Protein AF-A0A9X0FEB7-F1 (afdb_monomer_lite)

Structure (mmCIF, N/CA/C/O backbone):
data_AF-A0A9X0FEB7-F1
#
_entry.id   AF-A0A9X0FEB7-F1
#
loop_
_atom_site.group_PDB
_atom_site.id
_atom_site.type_symbol
_atom_site.label_atom_id
_atom_site.label_alt_id
_atom_site.label_comp_id
_atom_site.label_asym_id
_atom_site.label_entity_id
_atom_site.label_seq_id
_atom_site.pdbx_PDB_ins_code
_atom_site.Cartn_x
_atom_site.Cartn_y
_atom_site.Cartn_z
_atom_site.occupancy
_atom_site.B_iso_or_equiv
_atom_site.auth_seq_id
_atom_site.auth_comp_id
_atom_site.auth_asym_id
_atom_site.auth_atom_id
_atom_site.pdbx_PDB_model_num
ATOM 1 N N . MET A 1 1 ? -77.571 29.520 -31.317 1.00 37.31 1 MET A N 1
ATOM 2 C CA . MET A 1 1 ? -77.834 28.389 -30.417 1.00 37.31 1 MET A CA 1
ATOM 3 C C . MET A 1 1 ? -76.536 27.629 -30.243 1.00 37.31 1 MET A C 1
ATOM 5 O O . MET A 1 1 ? -76.092 26.974 -31.172 1.00 37.31 1 MET A O 1
ATOM 9 N N . ASP A 1 2 ? -75.896 27.933 -29.116 1.00 37.59 2 ASP A N 1
ATOM 10 C CA . ASP A 1 2 ? -75.291 27.010 -28.148 1.00 37.59 2 ASP A CA 1
ATOM 11 C C . ASP A 1 2 ? -74.172 26.025 -28.534 1.00 37.59 2 ASP A C 1
ATOM 13 O O . ASP A 1 2 ? -74.262 25.254 -29.482 1.00 37.59 2 ASP A O 1
ATOM 17 N N . SER A 1 3 ? -73.191 26.011 -27.616 1.00 40.28 3 SER A N 1
ATOM 18 C CA . SER A 1 3 ? -72.152 25.010 -27.316 1.00 40.28 3 SER A CA 1
ATOM 19 C C . SER A 1 3 ? -70.919 24.967 -28.227 1.00 40.28 3 SER A C 1
ATOM 21 O O . SER A 1 3 ? -70.995 24.578 -29.383 1.00 40.28 3 SER A O 1
ATOM 23 N N . VAL A 1 4 ? -69.733 25.442 -27.800 1.00 46.75 4 VAL A N 1
ATOM 24 C CA . VAL A 1 4 ? -68.895 25.007 -26.643 1.00 46.75 4 VAL A CA 1
ATOM 25 C C . VAL A 1 4 ? -68.611 23.497 -26.721 1.00 46.75 4 VAL A C 1
ATOM 27 O O . VAL A 1 4 ? -69.537 22.706 -26.728 1.00 46.75 4 VAL A O 1
ATOM 30 N N . GLY A 1 5 ? -67.375 23.007 -26.756 1.00 43.38 5 GLY A N 1
ATOM 31 C CA . GL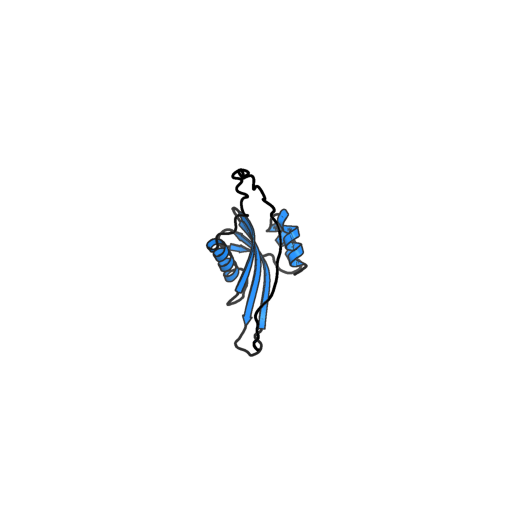Y A 1 5 ? -66.092 23.675 -26.633 1.00 43.38 5 GLY A CA 1
ATOM 32 C C . GLY A 1 5 ? -64.934 22.674 -26.612 1.00 43.38 5 GLY A C 1
ATOM 33 O O . GLY A 1 5 ? -65.148 21.473 -26.700 1.00 43.38 5 GLY A O 1
ATOM 34 N N . GLN A 1 6 ? -63.734 23.249 -26.458 1.00 43.38 6 GLN A N 1
ATOM 35 C CA . GLN A 1 6 ? -62.494 22.667 -25.920 1.00 43.38 6 GLN A CA 1
ATOM 36 C C . GLN A 1 6 ? -61.971 21.400 -26.635 1.00 43.38 6 GLN A C 1
ATOM 38 O O . GLN A 1 6 ? -62.608 20.358 -26.653 1.00 43.38 6 GLN A O 1
ATOM 43 N N . THR A 1 7 ? -60.735 21.375 -27.146 1.00 42.25 7 THR A N 1
ATOM 44 C CA . THR A 1 7 ? -59.586 20.988 -26.303 1.00 42.25 7 THR A CA 1
ATOM 45 C C . THR A 1 7 ? -58.289 20.952 -27.141 1.00 42.25 7 THR A C 1
ATOM 47 O O . THR A 1 7 ? -58.220 20.263 -28.147 1.00 42.25 7 THR A O 1
ATOM 50 N N . ILE A 1 8 ? -57.276 21.690 -26.653 1.00 59.81 8 ILE A N 1
ATOM 51 C CA . ILE A 1 8 ? -55.814 21.415 -26.675 1.00 59.81 8 ILE A CA 1
ATOM 52 C C . ILE A 1 8 ? -55.070 21.586 -28.022 1.00 59.81 8 ILE A C 1
ATOM 54 O O . ILE A 1 8 ? -55.244 20.833 -28.967 1.00 59.81 8 ILE A O 1
ATOM 58 N N . LYS A 1 9 ? -54.321 22.696 -28.189 1.00 39.25 9 LYS A N 1
ATOM 59 C CA . LYS A 1 9 ? -52.877 22.898 -27.860 1.00 39.25 9 LYS A CA 1
ATOM 60 C C . LYS A 1 9 ? -51.973 21.971 -28.701 1.00 39.25 9 LYS A C 1
ATOM 62 O O . LYS A 1 9 ? -51.913 20.786 -28.441 1.00 39.25 9 LYS A O 1
ATOM 67 N N . ARG A 1 10 ? -51.348 22.454 -29.780 1.00 47.75 10 ARG A N 1
ATOM 68 C CA . ARG A 1 10 ? -50.180 23.367 -29.876 1.00 47.75 10 ARG A CA 1
ATOM 69 C C . ARG A 1 10 ? -48.891 22.573 -30.140 1.00 47.75 10 ARG A C 1
ATOM 71 O O . ARG A 1 10 ? -48.553 21.712 -29.344 1.00 47.75 10 ARG A O 1
ATOM 78 N N . ILE A 1 11 ? -48.140 23.077 -31.129 1.00 50.25 11 ILE A N 1
ATOM 79 C CA . ILE A 1 11 ? -46.684 22.940 -31.338 1.00 50.25 11 ILE A CA 1
ATOM 80 C C . ILE A 1 11 ? -46.288 21.581 -31.942 1.00 50.25 11 ILE A C 1
ATOM 82 O O . ILE A 1 11 ? -46.639 20.544 -31.413 1.00 50.25 11 ILE A O 1
ATOM 86 N N . GLY A 1 12 ? -45.556 21.491 -33.048 1.00 38.25 12 GLY A N 1
ATOM 87 C CA . GLY A 1 12 ? -44.793 22.483 -33.798 1.00 38.25 12 GLY A CA 1
ATOM 88 C C . GLY A 1 12 ? -43.525 21.818 -34.345 1.00 38.25 12 GLY A C 1
ATOM 89 O O . GLY A 1 12 ? -43.144 20.753 -33.874 1.00 38.25 12 GLY A O 1
ATOM 90 N N . PHE A 1 13 ? -42.876 22.517 -35.275 1.00 45.44 13 PHE A N 1
ATOM 91 C CA . PHE A 1 13 ? -41.507 22.307 -35.766 1.00 45.44 13 PHE A CA 1
ATOM 92 C C . PHE A 1 13 ? -41.299 21.114 -36.711 1.00 45.44 13 PHE A C 1
ATOM 94 O O . PHE A 1 13 ? -41.288 19.960 -36.314 1.00 45.44 13 PHE A O 1
ATOM 101 N N . SER A 1 14 ? -41.309 21.343 -38.025 1.00 41.03 14 SER A N 1
ATOM 102 C CA . SER A 1 14 ? -40.261 21.986 -38.850 1.00 41.03 14 SER A CA 1
ATOM 103 C C . SER A 1 14 ? -39.199 20.995 -39.323 1.00 41.03 14 SER A C 1
ATOM 105 O O . SER A 1 14 ? -38.302 20.619 -38.586 1.00 41.03 14 SER A O 1
ATOM 107 N N . ALA A 1 15 ? -39.340 20.665 -40.608 1.00 50.31 15 ALA A N 1
ATOM 108 C CA . ALA A 1 15 ? -38.299 20.601 -41.629 1.00 50.31 15 ALA A CA 1
ATOM 109 C C . ALA A 1 15 ? -37.027 19.777 -41.350 1.00 50.31 15 ALA A C 1
ATOM 111 O O . ALA A 1 15 ? -36.092 20.213 -40.689 1.00 50.31 15 ALA A O 1
ATOM 112 N N . LEU A 1 16 ? -37.004 18.621 -42.023 1.00 51.12 16 LEU A N 1
ATOM 113 C C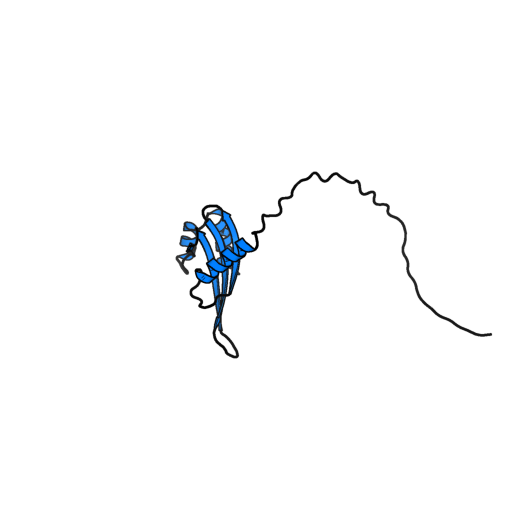A . LEU A 1 16 ? -35.902 18.047 -42.801 1.00 51.12 16 LEU A CA 1
ATOM 114 C C . LEU A 1 16 ? -34.480 18.567 -42.520 1.00 51.12 16 LEU A C 1
ATOM 116 O O . LEU A 1 16 ? -34.097 19.664 -42.921 1.00 51.12 16 LEU A O 1
ATOM 120 N N . SER A 1 17 ? -33.633 17.657 -42.053 1.00 52.56 17 SER A N 1
ATOM 121 C CA . SER A 1 17 ? -32.233 17.581 -42.469 1.00 52.56 17 SER A CA 1
ATOM 122 C C . SER A 1 17 ? -31.882 16.104 -42.630 1.00 52.56 17 SER A C 1
ATOM 124 O O . SER A 1 17 ? -31.813 15.356 -41.660 1.00 52.56 17 SER A O 1
ATOM 126 N N . VAL A 1 18 ? -31.754 15.663 -43.883 1.00 53.47 18 VAL A N 1
ATOM 127 C CA . VAL A 1 18 ? -31.308 14.313 -44.244 1.00 53.47 18 VAL A CA 1
ATOM 128 C C . VAL A 1 18 ? -29.798 14.268 -44.021 1.00 53.47 18 VAL A C 1
ATOM 130 O O . VAL A 1 18 ? -29.035 14.777 -44.839 1.00 53.47 18 VAL A O 1
ATOM 133 N N . LEU A 1 19 ? -29.370 13.703 -42.892 1.00 47.00 19 LEU A N 1
ATOM 134 C CA . LEU A 1 19 ? -27.964 13.417 -42.627 1.00 47.00 19 LEU A CA 1
ATOM 135 C C . LEU A 1 19 ? -27.625 12.066 -43.267 1.00 47.00 19 LEU A C 1
ATOM 137 O O . LEU A 1 19 ? -28.005 11.008 -42.767 1.00 47.00 19 LEU A O 1
ATOM 141 N N . VAL A 1 20 ? -26.936 12.106 -44.404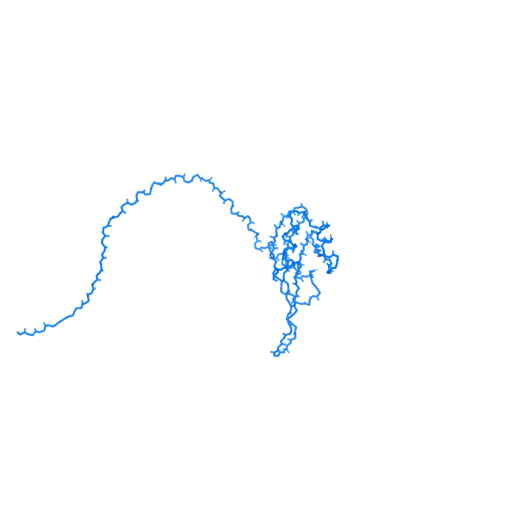 1.00 52.53 20 VAL A N 1
ATOM 142 C CA . VAL A 1 20 ? -26.356 10.921 -45.039 1.00 52.53 20 VAL A CA 1
ATOM 143 C C . VAL A 1 20 ? -25.182 10.469 -44.168 1.00 52.53 20 VAL A C 1
ATOM 145 O O . VAL A 1 20 ? -24.086 11.016 -44.267 1.00 52.53 20 VAL A O 1
ATOM 148 N N . LEU A 1 21 ? -25.415 9.497 -43.280 1.00 53.78 21 LEU A N 1
ATOM 149 C CA . LEU A 1 21 ? -24.335 8.769 -42.616 1.00 53.78 21 LEU A CA 1
ATOM 150 C C . LEU A 1 21 ? -23.620 7.935 -43.680 1.00 53.78 21 LEU A C 1
ATOM 152 O O . LEU A 1 21 ? -24.054 6.841 -44.040 1.00 53.78 21 LEU A O 1
ATOM 156 N N . ALA A 1 22 ? -22.516 8.470 -44.199 1.00 48.03 22 ALA A N 1
ATOM 157 C CA . ALA A 1 22 ? -21.510 7.651 -44.842 1.00 48.03 22 ALA A CA 1
ATOM 158 C C . ALA A 1 22 ? -21.056 6.622 -43.803 1.00 48.03 22 ALA A C 1
ATOM 160 O O . ALA A 1 22 ? -20.456 6.970 -42.786 1.00 48.03 22 ALA A O 1
ATOM 161 N N . CYS A 1 23 ? -21.406 5.361 -44.047 1.00 46.06 23 CYS A N 1
ATOM 162 C CA . CYS A 1 23 ? -20.878 4.207 -43.344 1.00 46.06 23 CYS A CA 1
ATOM 163 C C . CYS A 1 23 ? -19.389 4.126 -43.702 1.00 46.06 23 CYS A C 1
ATOM 165 O O . CYS A 1 23 ? -18.978 3.405 -44.609 1.00 46.06 23 CYS A O 1
ATOM 167 N N . GLY A 1 24 ? -18.585 4.970 -43.055 1.00 45.78 24 GLY A N 1
ATOM 168 C CA . GLY A 1 24 ? -17.159 4.758 -42.976 1.00 45.78 24 GLY A CA 1
ATOM 169 C C . GLY A 1 24 ? -17.006 3.413 -42.304 1.00 45.78 24 GLY A C 1
ATOM 170 O O . GLY A 1 24 ? -17.436 3.241 -41.167 1.00 45.78 24 GLY A O 1
ATOM 171 N N . THR A 1 25 ? -16.462 2.449 -43.036 1.00 51.94 25 THR A N 1
ATOM 172 C CA . THR A 1 25 ? -15.852 1.264 -42.458 1.00 51.94 25 THR A CA 1
ATOM 173 C C . THR A 1 25 ? -14.873 1.774 -41.411 1.00 51.94 25 THR A C 1
ATOM 175 O O . THR A 1 25 ? -13.751 2.157 -41.746 1.00 51.94 25 THR A O 1
ATOM 178 N N . THR A 1 26 ? -15.320 1.886 -40.160 1.00 48.03 26 THR A N 1
ATOM 179 C CA . THR A 1 26 ? -14.429 2.025 -39.024 1.00 48.03 26 THR A CA 1
ATOM 180 C C . THR A 1 26 ? -13.579 0.785 -39.108 1.00 48.03 26 THR A C 1
ATOM 182 O O . THR A 1 26 ? -14.043 -0.326 -38.839 1.00 48.03 26 THR A O 1
ATOM 185 N N . ALA A 1 27 ? -12.370 0.982 -39.630 1.00 42.16 27 ALA A N 1
ATOM 186 C CA . ALA A 1 27 ? -11.303 0.031 -39.501 1.00 42.16 27 ALA A CA 1
ATOM 187 C C . ALA A 1 27 ? -11.382 -0.494 -38.073 1.00 42.16 27 ALA A C 1
ATOM 189 O O . ALA A 1 27 ? -11.505 0.283 -37.123 1.00 42.16 27 ALA A O 1
ATOM 190 N N . CYS A 1 28 ? -11.415 -1.816 -37.993 1.00 53.06 28 CYS A N 1
ATOM 191 C CA . CYS A 1 28 ? -11.220 -2.613 -36.806 1.00 53.06 28 CYS A CA 1
ATOM 192 C C . CYS A 1 28 ? -9.901 -2.170 -36.156 1.00 53.06 28 CYS A C 1
ATOM 194 O O . CYS A 1 28 ? -8.840 -2.732 -36.395 1.00 53.06 28 CYS A O 1
ATOM 196 N N . GLY A 1 29 ? -9.948 -1.058 -35.439 1.00 38.06 29 GLY A N 1
ATOM 197 C CA . GLY A 1 29 ? -8.977 -0.674 -34.452 1.00 38.06 29 GLY A CA 1
ATOM 198 C C . GLY A 1 29 ? -9.656 -1.040 -33.161 1.00 38.06 29 GLY A C 1
ATOM 199 O O . GLY A 1 29 ? -10.531 -0.306 -32.706 1.00 38.06 29 GLY A O 1
ATOM 200 N N . ALA A 1 30 ? -9.295 -2.197 -32.615 1.00 45.66 30 ALA A N 1
ATOM 201 C CA . ALA A 1 30 ? -9.354 -2.383 -31.184 1.00 45.66 30 ALA A CA 1
ATOM 202 C C . ALA A 1 30 ? -8.586 -1.196 -30.592 1.00 45.66 30 ALA A C 1
ATOM 204 O O . ALA A 1 30 ? -7.358 -1.192 -30.536 1.00 45.66 30 ALA A O 1
ATOM 205 N N . ALA A 1 31 ? -9.307 -0.124 -30.267 1.00 43.44 31 ALA A N 1
ATOM 206 C CA . ALA A 1 31 ? -8.883 0.752 -29.207 1.00 43.44 31 ALA A CA 1
ATOM 207 C C . ALA A 1 31 ? -8.906 -0.179 -28.008 1.00 43.44 31 ALA A C 1
ATOM 209 O O . ALA A 1 31 ? -9.982 -0.480 -27.501 1.00 43.44 31 ALA A O 1
ATOM 210 N N . SER A 1 32 ? -7.750 -0.777 -27.714 1.00 46.97 32 SER A N 1
ATOM 211 C CA . SER A 1 32 ? -7.550 -1.593 -26.536 1.00 46.97 32 SER A CA 1
ATOM 212 C C . SER A 1 32 ? -8.057 -0.750 -25.382 1.00 46.97 32 SER A C 1
ATOM 214 O O . SER A 1 32 ? -7.444 0.261 -25.028 1.00 46.97 32 SER A O 1
ATOM 216 N N . GLU A 1 33 ? -9.239 -1.099 -24.883 1.00 49.22 33 GLU A N 1
ATOM 217 C CA . GLU A 1 33 ? -9.686 -0.635 -23.585 1.00 49.22 33 GLU A CA 1
ATOM 218 C C . GLU A 1 33 ? -8.514 -0.931 -22.639 1.00 49.22 33 GLU A C 1
ATOM 220 O O . GLU A 1 33 ? -7.866 -1.972 -22.812 1.00 49.22 33 GLU A O 1
ATOM 225 N N . PRO A 1 34 ? -8.130 -0.003 -21.742 1.00 46.19 34 PRO A N 1
ATOM 226 C CA . PRO A 1 34 ? -7.112 -0.331 -20.755 1.00 46.19 34 PRO A CA 1
ATOM 227 C C . PRO A 1 34 ? -7.540 -1.655 -20.133 1.00 46.19 34 PRO A C 1
ATOM 229 O O . PRO A 1 34 ? -8.701 -1.743 -19.739 1.00 46.19 34 PRO A O 1
ATOM 232 N N . ASP A 1 35 ? -6.663 -2.669 -20.170 1.00 55.62 35 ASP A N 1
ATOM 233 C CA . ASP A 1 35 ? -6.898 -4.000 -19.603 1.00 55.62 35 ASP A CA 1
ATOM 234 C C . ASP A 1 35 ? -7.347 -3.789 -18.157 1.00 55.62 35 ASP A C 1
ATOM 236 O O . ASP A 1 35 ? -6.540 -3.593 -17.243 1.00 55.62 35 ASP A O 1
ATOM 240 N N . ALA A 1 36 ? -8.660 -3.678 -17.977 1.00 63.78 36 ALA A N 1
ATOM 241 C CA . ALA A 1 36 ? -9.263 -3.549 -16.682 1.00 63.78 36 ALA A CA 1
ATOM 242 C C . ALA A 1 36 ? -8.983 -4.885 -16.022 1.00 63.78 36 ALA A C 1
ATOM 244 O O . ALA A 1 36 ? -9.192 -5.944 -16.619 1.00 63.78 36 ALA A O 1
ATOM 245 N N . LEU A 1 37 ? -8.435 -4.815 -14.818 1.00 76.00 37 LEU A N 1
ATOM 246 C CA . LEU A 1 37 ? -8.216 -5.995 -14.011 1.00 76.00 37 LEU A CA 1
ATOM 247 C C . LEU A 1 37 ? -9.464 -6.864 -14.020 1.00 76.00 37 LEU A C 1
ATOM 249 O O . LEU A 1 37 ? -10.564 -6.358 -13.809 1.00 76.00 37 LEU A O 1
ATOM 253 N N . ALA A 1 38 ? -9.286 -8.163 -14.257 1.00 83.50 38 ALA A N 1
ATOM 254 C CA . ALA A 1 38 ? -10.379 -9.094 -14.048 1.00 83.50 38 ALA A CA 1
ATOM 255 C C . ALA A 1 38 ? -10.837 -8.968 -12.588 1.00 83.50 38 ALA A C 1
ATOM 257 O O . ALA A 1 38 ? -9.989 -8.920 -11.691 1.00 83.50 38 ALA A O 1
ATOM 258 N N . ASP A 1 39 ? -12.149 -8.931 -12.357 1.00 85.88 39 ASP A N 1
ATOM 259 C CA . ASP A 1 39 ? -12.726 -8.724 -11.022 1.00 85.88 39 ASP A CA 1
ATOM 260 C C . ASP A 1 39 ? -12.122 -9.688 -9.983 1.00 85.88 39 ASP A C 1
ATOM 262 O O . ASP A 1 39 ? -11.756 -9.271 -8.886 1.00 85.88 39 ASP A O 1
ATOM 266 N N . ASP A 1 40 ? -11.905 -10.952 -10.364 1.00 87.19 40 ASP A N 1
ATOM 267 C CA . ASP A 1 40 ? -11.281 -11.976 -9.515 1.00 87.19 40 ASP A CA 1
ATOM 268 C C . ASP A 1 40 ? -9.836 -11.624 -9.119 1.00 87.19 40 ASP A C 1
ATOM 270 O O . ASP A 1 40 ? -9.413 -11.849 -7.985 1.00 87.19 40 ASP A O 1
ATOM 274 N N . GLN A 1 41 ? -9.061 -11.052 -10.044 1.00 89.50 41 GLN A N 1
ATOM 275 C CA . GLN A 1 41 ? -7.684 -10.638 -9.778 1.00 89.50 41 GLN A CA 1
ATOM 276 C C . GLN A 1 41 ? -7.644 -9.394 -8.890 1.00 89.50 41 GLN A C 1
ATOM 278 O O . GLN A 1 41 ? -6.803 -9.303 -7.994 1.00 89.50 41 GLN A O 1
ATOM 283 N N . GLN A 1 42 ? -8.548 -8.440 -9.119 1.00 91.19 42 GLN A N 1
ATOM 284 C CA . GLN A 1 42 ? -8.670 -7.274 -8.252 1.00 91.19 42 GLN A CA 1
ATOM 285 C C . GLN A 1 42 ? -9.070 -7.691 -6.836 1.00 91.19 42 GLN A C 1
ATOM 287 O O . GLN A 1 42 ? -8.469 -7.210 -5.876 1.00 91.19 42 GLN A O 1
ATOM 292 N N . GLN A 1 43 ? -10.013 -8.625 -6.705 1.00 92.00 43 GLN A N 1
ATOM 293 C CA . GLN A 1 43 ? -10.433 -9.149 -5.412 1.00 92.00 43 GLN A CA 1
ATOM 294 C C . GLN A 1 43 ? -9.291 -9.873 -4.695 1.00 92.00 43 GLN A C 1
ATOM 296 O O . GLN A 1 43 ? -9.058 -9.606 -3.523 1.00 92.00 43 GLN A O 1
ATOM 301 N N . ALA A 1 44 ? -8.501 -10.689 -5.399 1.00 92.56 44 ALA A N 1
ATOM 302 C CA . ALA A 1 44 ? -7.333 -11.343 -4.806 1.00 92.56 44 ALA A CA 1
ATOM 303 C C . ALA A 1 44 ? -6.302 -10.338 -4.250 1.00 92.56 44 ALA A C 1
ATOM 305 O O . ALA A 1 44 ? -5.703 -10.569 -3.202 1.00 92.56 44 ALA A O 1
ATOM 306 N N . ILE A 1 45 ? -6.104 -9.202 -4.929 1.00 93.81 45 ILE A N 1
ATOM 307 C CA . ILE A 1 45 ? -5.233 -8.120 -4.442 1.00 93.81 45 ILE A CA 1
ATOM 308 C C . ILE A 1 45 ? -5.835 -7.459 -3.196 1.00 93.81 45 ILE A C 1
ATOM 310 O O . ILE A 1 45 ? -5.101 -7.186 -2.246 1.00 93.81 45 ILE A O 1
ATOM 314 N N . VAL A 1 46 ? -7.146 -7.194 -3.194 1.00 94.81 46 VAL A N 1
ATOM 315 C CA . VAL A 1 46 ? -7.855 -6.638 -2.030 1.00 94.81 46 VAL A CA 1
ATOM 316 C C . VAL A 1 46 ? -7.705 -7.562 -0.826 1.00 94.81 46 VAL A C 1
ATOM 318 O O . VAL A 1 46 ? -7.277 -7.089 0.225 1.00 94.81 46 VAL A O 1
ATOM 321 N N . ASP A 1 47 ? -7.978 -8.854 -0.999 1.00 94.50 47 ASP A N 1
ATOM 322 C CA . ASP A 1 47 ? -7.917 -9.858 0.064 1.00 94.50 47 ASP A CA 1
ATOM 323 C C . ASP A 1 47 ? -6.494 -9.944 0.651 1.00 94.50 47 ASP A C 1
ATOM 325 O O . ASP A 1 47 ? -6.313 -9.817 1.860 1.00 94.50 47 ASP A O 1
ATOM 329 N N . LEU A 1 48 ? -5.456 -10.022 -0.195 1.00 95.25 48 LEU A N 1
ATOM 330 C CA . LEU A 1 48 ? -4.056 -10.021 0.260 1.00 95.25 48 LEU A CA 1
ATOM 331 C C . LEU A 1 48 ? -3.700 -8.764 1.066 1.00 95.25 48 LEU A C 1
ATOM 333 O O . LEU A 1 48 ? -3.038 -8.843 2.102 1.00 95.25 48 LEU A O 1
ATOM 337 N N . VAL A 1 49 ? -4.115 -7.586 0.594 1.00 94.94 49 VAL A N 1
ATOM 338 C CA . VAL A 1 49 ? -3.847 -6.315 1.283 1.00 94.94 49 VAL A CA 1
ATOM 339 C C . VAL A 1 49 ? -4.627 -6.213 2.595 1.00 94.94 49 VAL A C 1
ATOM 341 O O . VAL A 1 49 ? -4.099 -5.660 3.558 1.00 94.94 49 VAL A O 1
ATOM 344 N N . GLN A 1 50 ? -5.850 -6.738 2.661 1.00 93.94 50 GLN A N 1
ATOM 345 C CA . GLN A 1 50 ? -6.626 -6.802 3.901 1.00 93.94 50 GLN A CA 1
ATOM 346 C C . GLN A 1 50 ? -5.967 -7.721 4.927 1.00 93.94 50 GLN A C 1
ATOM 348 O O . GLN A 1 50 ? -5.821 -7.323 6.080 1.00 93.94 50 GLN A O 1
ATOM 353 N N . ASP A 1 51 ? -5.521 -8.900 4.502 1.00 92.75 51 ASP A N 1
ATOM 354 C CA . ASP A 1 51 ? -4.970 -9.918 5.398 1.00 92.75 51 ASP A CA 1
ATOM 355 C C . ASP A 1 51 ? -3.549 -9.590 5.885 1.00 92.75 51 ASP A C 1
ATOM 357 O O . ASP A 1 51 ? -3.139 -10.026 6.965 1.00 92.75 51 ASP A O 1
ATOM 361 N N . HIS A 1 52 ? -2.770 -8.842 5.094 1.00 93.25 52 HIS A N 1
ATOM 362 C CA . HIS A 1 52 ? -1.336 -8.644 5.347 1.00 93.25 52 HIS A CA 1
ATOM 363 C C . HIS A 1 52 ? -0.858 -7.184 5.308 1.00 93.25 52 HIS A C 1
ATOM 365 O O . HIS A 1 52 ? 0.300 -6.912 5.627 1.00 93.25 52 HIS A O 1
ATOM 371 N N . GLY A 1 53 ? -1.699 -6.226 4.913 1.00 88.00 53 GLY A N 1
ATOM 372 C CA . GLY A 1 53 ? -1.303 -4.819 4.770 1.00 88.00 53 GLY A CA 1
ATOM 373 C C . GLY A 1 53 ? -1.383 -3.998 6.062 1.00 88.00 53 GLY A C 1
ATOM 374 O O . GLY A 1 53 ? -0.657 -3.004 6.218 1.00 88.00 53 GLY A O 1
ATOM 375 N N . THR A 1 54 ? -2.240 -4.390 7.009 1.00 89.56 54 THR A N 1
ATOM 376 C CA . THR A 1 54 ? -2.452 -3.673 8.276 1.00 89.56 54 THR A CA 1
ATOM 377 C C . THR A 1 54 ? -2.582 -4.624 9.460 1.00 89.56 54 THR A C 1
ATOM 379 O O . THR A 1 54 ? -2.884 -5.799 9.299 1.00 89.56 54 THR A O 1
ATOM 382 N N . ASP A 1 55 ? -2.401 -4.087 10.668 1.00 88.88 55 ASP A N 1
ATOM 383 C CA . ASP A 1 55 ? -2.638 -4.808 11.926 1.00 88.88 55 ASP A CA 1
ATOM 384 C C . ASP A 1 55 ? -4.102 -4.690 12.400 1.00 88.88 55 ASP A C 1
ATOM 386 O O . ASP A 1 55 ? -4.413 -4.897 13.576 1.00 88.88 55 ASP A O 1
ATOM 390 N N . PHE A 1 56 ? -5.014 -4.284 11.510 1.00 88.62 56 PHE A N 1
ATOM 391 C CA . PHE A 1 56 ? -6.438 -4.210 11.827 1.00 88.62 56 PHE A CA 1
ATOM 392 C C . PHE A 1 56 ? -7.001 -5.633 11.933 1.00 88.62 56 PHE A C 1
ATOM 394 O O . PHE A 1 56 ? -6.621 -6.526 11.185 1.00 88.62 56 PHE A O 1
ATOM 401 N N . THR A 1 57 ? -7.921 -5.856 12.866 1.00 85.00 57 THR A N 1
ATOM 402 C CA . THR A 1 57 ? -8.556 -7.165 13.087 1.00 85.00 57 THR A CA 1
ATOM 403 C C . THR A 1 57 ? -9.568 -7.501 11.990 1.00 85.00 57 THR A C 1
ATOM 405 O O . THR A 1 57 ? -9.712 -8.665 11.628 1.00 85.00 57 THR A O 1
ATOM 408 N N . ALA A 1 58 ? -10.291 -6.502 11.478 1.00 85.38 58 ALA A N 1
ATOM 409 C CA . ALA A 1 58 ? -11.254 -6.671 10.388 1.00 85.38 58 ALA A CA 1
ATOM 410 C C . ALA A 1 58 ? -11.2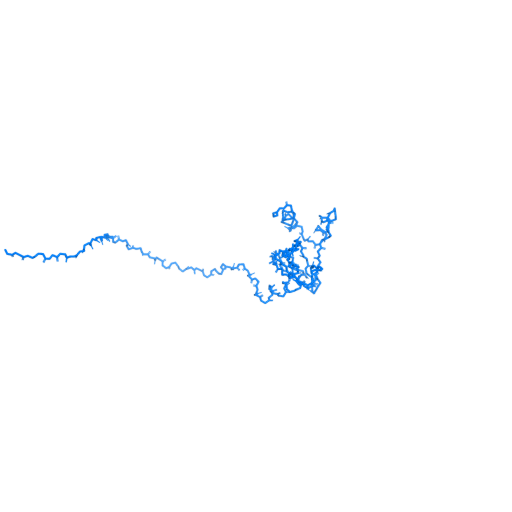47 -5.453 9.440 1.00 85.38 58 ALA A C 1
ATOM 412 O O . ALA A 1 58 ? -12.195 -4.658 9.444 1.00 85.38 58 ALA A O 1
ATOM 413 N N . PRO A 1 59 ? -10.170 -5.260 8.653 1.00 90.38 59 PRO A N 1
ATOM 414 C CA . PRO A 1 59 ? -10.059 -4.131 7.742 1.00 90.38 59 PRO A CA 1
ATOM 415 C C . PRO A 1 59 ? -11.004 -4.253 6.544 1.00 90.38 59 PRO A C 1
ATOM 417 O O . PRO A 1 59 ? -11.120 -5.301 5.916 1.00 90.38 59 PRO A O 1
ATOM 420 N N . SER A 1 60 ? -11.591 -3.131 6.138 1.00 92.56 60 SER A N 1
ATOM 421 C CA . SER A 1 60 ? -12.142 -2.933 4.798 1.00 92.56 60 SER A CA 1
ATOM 422 C C . SER A 1 60 ? -11.145 -2.115 3.984 1.00 92.56 60 SER A C 1
ATOM 424 O O . SER A 1 60 ? -10.941 -0.941 4.295 1.00 92.56 60 SER A O 1
ATOM 426 N N . CYS A 1 61 ? -10.535 -2.696 2.950 1.00 93.88 61 CYS A N 1
ATOM 427 C CA . CYS A 1 61 ? -9.568 -1.988 2.107 1.00 93.88 61 CYS A CA 1
ATOM 428 C C . CYS A 1 61 ? -10.126 -1.679 0.717 1.00 93.88 61 CYS A C 1
ATOM 430 O O . CYS A 1 61 ? -10.789 -2.501 0.093 1.00 93.88 61 CYS A O 1
ATOM 432 N N . GLN A 1 62 ? -9.811 -0.487 0.220 1.00 93.75 62 GLN A N 1
ATOM 433 C CA . GLN A 1 62 ? -9.906 -0.128 -1.191 1.00 93.75 62 GLN A CA 1
ATOM 434 C C . GLN A 1 62 ? -8.497 -0.075 -1.765 1.00 93.75 62 GLN A C 1
ATOM 436 O O . GLN A 1 62 ? -7.614 0.550 -1.174 1.00 93.75 62 GLN A O 1
ATOM 441 N N . VAL A 1 63 ? -8.295 -0.725 -2.908 1.00 93.75 63 VAL A N 1
ATOM 442 C CA . VAL A 1 63 ? -6.997 -0.779 -3.583 1.00 93.75 63 VAL A CA 1
ATOM 443 C C . VAL A 1 63 ? -7.085 -0.124 -4.952 1.00 93.75 63 VAL A C 1
ATOM 445 O O . VAL A 1 63 ? -8.025 -0.349 -5.715 1.00 93.75 63 VAL A O 1
ATOM 448 N N . GLU A 1 64 ? -6.078 0.676 -5.264 1.00 92.62 64 GLU A N 1
ATOM 449 C CA . GLU A 1 64 ? -5.844 1.249 -6.581 1.00 92.62 64 GLU A CA 1
ATOM 450 C C . GLU A 1 64 ? -4.545 0.657 -7.117 1.00 92.62 64 GLU A C 1
ATOM 452 O O . GLU A 1 64 ? -3.485 0.800 -6.508 1.00 92.62 64 GLU A O 1
ATOM 457 N N . VAL A 1 65 ? -4.624 -0.053 -8.236 1.00 92.12 65 VAL A N 1
ATOM 458 C CA . VAL A 1 65 ? -3.465 -0.728 -8.816 1.00 92.12 65 VAL A CA 1
ATOM 459 C C . VAL A 1 65 ? -2.856 0.160 -9.891 1.00 92.12 65 VAL A C 1
ATOM 461 O O . VAL A 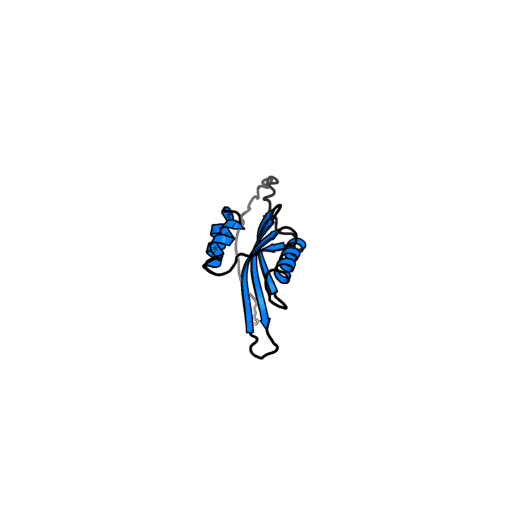1 65 ? -3.523 0.521 -10.856 1.00 92.12 65 VAL A O 1
ATOM 464 N N . PHE A 1 66 ? -1.576 0.497 -9.738 1.00 90.56 66 PHE A N 1
ATOM 465 C CA . PHE A 1 66 ? -0.849 1.333 -10.698 1.00 90.56 66 PHE A CA 1
ATOM 466 C C . PHE A 1 66 ? -0.183 0.507 -11.791 1.00 90.56 66 PHE A C 1
ATOM 468 O O . PHE A 1 66 ? -0.078 0.939 -12.937 1.00 90.56 66 PHE A O 1
ATOM 475 N N . ARG A 1 67 ? 0.309 -0.679 -11.428 1.00 89.75 67 ARG A N 1
ATOM 476 C CA . ARG A 1 67 ? 0.988 -1.587 -12.349 1.00 89.75 67 ARG A CA 1
ATOM 477 C C . ARG A 1 67 ? 0.841 -3.020 -11.877 1.00 89.75 67 ARG A C 1
ATOM 479 O O . ARG A 1 67 ? 1.071 -3.317 -10.707 1.00 89.75 67 ARG A O 1
ATOM 486 N N . ILE A 1 68 ? 0.586 -3.903 -12.833 1.00 88.06 68 ILE A N 1
ATOM 487 C CA . ILE A 1 68 ? 0.727 -5.347 -12.678 1.00 88.06 68 ILE A CA 1
ATOM 488 C C . ILE A 1 68 ? 1.780 -5.823 -13.660 1.00 88.06 68 ILE A C 1
ATOM 490 O O . ILE A 1 68 ? 1.767 -5.449 -14.831 1.00 88.06 68 ILE A O 1
ATOM 494 N N . GLY A 1 69 ? 2.703 -6.636 -13.170 1.00 78.12 69 GLY A N 1
ATOM 495 C CA . GLY A 1 69 ? 3.706 -7.287 -13.991 1.00 78.12 69 GLY A CA 1
ATOM 496 C C . GLY A 1 69 ? 4.379 -8.417 -13.231 1.00 78.12 69 GLY A C 1
ATOM 497 O O . GLY A 1 69 ? 4.233 -8.547 -12.018 1.00 78.12 69 GLY A O 1
ATOM 498 N N . ASP A 1 70 ? 5.140 -9.227 -13.954 1.00 75.12 70 ASP A N 1
ATOM 499 C CA . ASP A 1 70 ? 6.054 -10.182 -13.340 1.00 75.12 70 ASP A CA 1
ATOM 500 C C . ASP A 1 70 ? 7.365 -9.445 -12.990 1.00 75.12 70 ASP A C 1
ATOM 502 O O . ASP A 1 70 ? 7.914 -8.757 -13.860 1.00 75.12 70 ASP A O 1
ATOM 506 N N . PRO A 1 71 ? 7.862 -9.491 -11.739 1.00 84.31 71 PRO A N 1
ATOM 507 C CA . PRO A 1 71 ? 7.416 -10.345 -10.633 1.00 84.31 71 PRO A CA 1
ATOM 508 C C . PRO A 1 71 ? 6.530 -9.641 -9.584 1.00 84.31 71 PRO A C 1
ATOM 510 O O . PRO A 1 71 ? 6.302 -10.206 -8.513 1.00 84.31 71 PRO A O 1
ATOM 513 N N . ALA A 1 72 ? 6.100 -8.394 -9.807 1.00 93.25 72 ALA A N 1
ATOM 514 C CA . ALA A 1 72 ? 5.450 -7.597 -8.768 1.00 93.25 72 ALA A CA 1
ATOM 515 C C . ALA A 1 72 ? 4.262 -6.746 -9.238 1.00 93.25 72 ALA A C 1
ATOM 517 O O . ALA A 1 72 ? 4.270 -6.139 -10.311 1.00 93.25 72 ALA A O 1
ATOM 518 N N . THR A 1 73 ? 3.276 -6.636 -8.348 1.00 94.06 73 THR A N 1
ATOM 519 C CA . THR A 1 73 ? 2.141 -5.713 -8.462 1.00 94.06 73 THR A CA 1
ATOM 520 C C . THR A 1 73 ? 2.349 -4.528 -7.529 1.00 94.06 73 THR A C 1
ATOM 522 O O . THR A 1 73 ? 2.729 -4.708 -6.374 1.00 94.06 73 THR A O 1
ATOM 525 N N . PHE A 1 74 ? 2.094 -3.319 -8.021 1.00 94.81 74 PHE A N 1
ATOM 526 C CA . PHE A 1 74 ? 2.285 -2.073 -7.283 1.00 94.81 74 PHE A CA 1
ATOM 527 C C . PHE A 1 74 ? 0.982 -1.286 -7.236 1.00 94.81 74 PHE A C 1
ATOM 529 O O . PHE A 1 74 ? 0.306 -1.130 -8.258 1.00 94.81 74 PHE A O 1
ATOM 536 N N . GLY A 1 75 ? 0.655 -0.743 -6.070 1.00 94.06 75 GLY A N 1
ATOM 537 C CA . GLY A 1 75 ? -0.574 0.015 -5.893 1.00 94.06 75 GLY A CA 1
ATOM 538 C C . GLY A 1 75 ? -0.601 0.855 -4.628 1.00 94.06 75 GLY A C 1
ATOM 539 O O . GLY A 1 75 ? 0.403 1.015 -3.931 1.00 94.06 75 GLY A O 1
ATOM 540 N N . TRP A 1 76 ? -1.779 1.395 -4.353 1.00 95.06 76 TRP A N 1
ATOM 541 C CA . TRP A 1 76 ? -2.111 2.151 -3.158 1.00 95.06 76 TRP A CA 1
ATOM 542 C C . TRP A 1 76 ? -3.314 1.533 -2.466 1.00 95.06 76 TRP A C 1
ATOM 544 O O . TRP A 1 76 ? -4.306 1.210 -3.115 1.00 95.06 76 TRP A O 1
ATOM 554 N N . ALA A 1 77 ? -3.239 1.397 -1.150 1.00 95.31 77 ALA A N 1
ATOM 555 C CA . ALA A 1 77 ? -4.322 0.894 -0.329 1.00 95.31 77 ALA A CA 1
ATOM 556 C C . ALA A 1 77 ? -4.839 1.988 0.600 1.00 95.31 77 ALA A C 1
ATOM 558 O O . ALA A 1 77 ? -4.061 2.750 1.173 1.00 95.31 77 ALA A O 1
ATOM 559 N N . THR A 1 78 ? -6.154 2.019 0.787 1.00 93.75 78 THR A N 1
ATOM 560 C CA . THR A 1 78 ? -6.822 2.767 1.850 1.00 93.75 78 THR A CA 1
ATOM 561 C C . THR A 1 78 ? -7.697 1.794 2.622 1.00 93.75 78 THR A C 1
ATOM 563 O O . THR A 1 78 ? -8.707 1.314 2.114 1.00 93.75 78 THR A O 1
ATOM 566 N N . CYS A 1 79 ? -7.290 1.490 3.847 1.00 93.56 79 CYS A N 1
ATOM 567 C CA . CYS A 1 79 ? -7.942 0.529 4.722 1.00 93.56 79 CYS A CA 1
ATOM 568 C C . CYS A 1 79 ? -8.590 1.242 5.899 1.00 93.56 79 CYS A C 1
ATOM 570 O O . CYS A 1 79 ? -7.989 2.142 6.487 1.00 93.56 79 CYS A O 1
ATOM 572 N N . THR A 1 80 ? -9.789 0.815 6.276 1.00 93.00 80 THR A N 1
ATOM 573 C CA . THR A 1 80 ? -10.480 1.305 7.468 1.00 93.00 80 THR A CA 1
ATOM 574 C C . THR A 1 80 ? -10.925 0.154 8.352 1.00 93.00 80 THR A C 1
ATOM 576 O O . THR A 1 80 ? -11.251 -0.929 7.877 1.00 93.00 80 THR A O 1
ATOM 579 N N . GLU A 1 81 ? -10.952 0.393 9.656 1.00 90.19 81 GLU A N 1
ATOM 580 C CA . GLU A 1 81 ? -11.548 -0.512 10.629 1.00 90.19 81 GLU A CA 1
ATOM 581 C C . GLU A 1 81 ? -12.473 0.285 11.542 1.00 90.19 81 GLU A C 1
ATOM 583 O O . GLU A 1 81 ? -12.102 1.329 12.081 1.00 90.19 81 GLU A O 1
ATOM 588 N N . THR A 1 82 ? -13.687 -0.228 11.731 1.00 85.88 82 THR A N 1
ATOM 589 C CA . THR A 1 82 ? -14.638 0.330 12.692 1.00 85.88 82 THR A CA 1
ATOM 590 C C . THR A 1 82 ? -14.521 -0.439 14.002 1.00 85.88 82 THR A C 1
ATOM 592 O O . THR A 1 82 ? -14.816 -1.632 14.046 1.00 85.88 82 THR A O 1
ATOM 595 N N . GLN A 1 83 ? -14.112 0.231 15.079 1.00 79.19 83 GLN A N 1
ATOM 596 C CA . GLN A 1 83 ? -13.930 -0.399 16.383 1.00 79.19 83 GLN A CA 1
ATOM 597 C C . GLN A 1 83 ? -15.126 -0.183 17.320 1.00 79.19 83 GLN A C 1
ATOM 599 O O . GLN A 1 83 ? -15.482 0.947 17.662 1.00 79.19 83 GLN A O 1
ATOM 604 N N . GLY A 1 84 ? -15.667 -1.306 17.808 1.00 61.28 84 GLY A N 1
ATOM 605 C CA . GLY A 1 84 ? -16.570 -1.390 18.958 1.00 61.28 84 GLY A CA 1
ATOM 606 C C . GLY A 1 84 ? -18.065 -1.172 18.660 1.00 61.28 84 GLY A C 1
ATOM 607 O O . GLY A 1 84 ? -18.429 -0.349 17.821 1.00 61.28 84 GLY A O 1
ATOM 608 N N . PRO A 1 85 ? -18.971 -1.865 19.380 1.00 58.72 85 PRO A N 1
ATOM 609 C CA . PRO A 1 85 ? -20.389 -1.534 19.384 1.00 58.72 85 PRO A CA 1
ATOM 610 C C . PRO A 1 85 ? -20.617 -0.340 20.323 1.00 58.72 85 PRO A C 1
ATOM 612 O O . PRO A 1 85 ? -20.684 -0.486 21.542 1.00 58.72 85 PRO A O 1
ATOM 615 N N . GLY A 1 86 ? -20.710 0.864 19.764 1.00 63.28 86 GLY A N 1
ATOM 616 C CA . GLY A 1 86 ? -20.968 2.085 20.525 1.00 63.28 86 GLY A CA 1
ATOM 617 C C . GLY A 1 86 ? -21.688 3.144 19.688 1.00 63.28 86 GLY A C 1
ATOM 618 O O . GLY A 1 86 ? -21.699 3.049 18.465 1.00 63.28 86 GLY A O 1
ATOM 619 N N . PRO A 1 87 ? -22.295 4.164 20.321 1.00 60.81 87 PRO A N 1
ATOM 620 C CA . PRO A 1 87 ? -23.039 5.214 19.616 1.00 60.81 87 PRO A CA 1
ATOM 621 C C . PRO A 1 87 ? -22.152 6.131 18.753 1.00 60.81 87 PRO A C 1
ATOM 623 O O . PRO A 1 87 ? -22.671 6.851 17.906 1.00 60.81 87 PRO A O 1
ATOM 626 N N . ALA A 1 88 ? -20.831 6.097 18.953 1.00 66.56 88 ALA A N 1
ATOM 627 C CA . ALA A 1 88 ? -19.830 6.756 18.119 1.00 66.56 88 ALA A CA 1
ATOM 628 C C . ALA A 1 88 ? -18.622 5.814 17.969 1.00 66.56 88 ALA A C 1
ATOM 630 O O . ALA A 1 88 ? -17.665 5.926 18.739 1.00 66.56 88 ALA A O 1
ATOM 631 N N . PRO A 1 89 ? -18.689 4.819 17.067 1.00 69.19 89 PRO A N 1
ATOM 632 C CA . PRO A 1 89 ? -17.587 3.888 16.880 1.00 69.19 89 PRO A CA 1
ATOM 633 C C . PRO A 1 89 ? -16.358 4.638 16.355 1.00 69.19 89 PRO A C 1
ATOM 635 O O . PRO A 1 89 ? -16.466 5.524 15.503 1.00 69.19 89 PRO A O 1
ATOM 638 N N . ALA A 1 90 ? -15.182 4.298 16.879 1.00 73.50 90 ALA A N 1
ATOM 639 C CA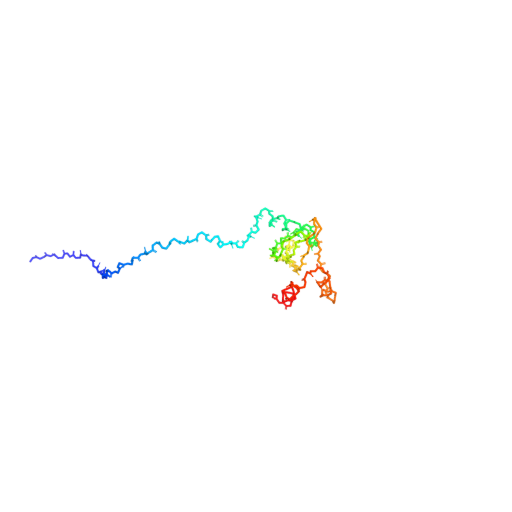 . ALA A 1 90 ? -13.935 4.878 16.402 1.00 73.50 90 ALA A CA 1
ATOM 640 C C . ALA A 1 90 ? -13.586 4.250 15.049 1.00 73.50 90 ALA A C 1
ATOM 642 O O . ALA A 1 90 ? -13.605 3.029 14.908 1.00 73.50 90 ALA A O 1
ATOM 643 N N . THR A 1 91 ? -13.282 5.080 14.052 1.00 83.56 91 THR A N 1
ATOM 644 C CA . THR A 1 91 ? -12.782 4.605 12.758 1.00 83.56 91 THR A CA 1
ATOM 645 C C . THR A 1 91 ? -11.276 4.781 12.730 1.00 83.56 91 THR A C 1
ATOM 647 O O . THR A 1 91 ? -10.782 5.907 12.785 1.00 83.56 91 THR A O 1
ATOM 650 N N . GLN A 1 92 ? -10.554 3.669 12.656 1.00 86.69 92 GLN A N 1
ATOM 651 C CA . GLN A 1 92 ? -9.142 3.677 12.307 1.00 86.69 92 GLN A CA 1
ATOM 652 C C . GLN A 1 92 ? -9.024 3.679 10.787 1.00 86.69 92 GLN A C 1
ATOM 654 O O . GLN A 1 92 ? -9.810 3.024 10.101 1.00 86.69 92 GLN A O 1
ATOM 659 N N . ALA A 1 93 ? -8.058 4.420 10.261 1.00 89.88 93 ALA A N 1
ATOM 660 C CA . ALA A 1 93 ? -7.778 4.460 8.837 1.00 89.88 93 ALA A CA 1
ATOM 661 C C . ALA A 1 93 ? -6.269 4.427 8.609 1.00 89.88 93 ALA A C 1
ATOM 663 O O . ALA A 1 93 ? -5.515 5.097 9.313 1.00 89.88 93 ALA A O 1
ATOM 664 N N . ALA A 1 94 ? -5.848 3.661 7.612 1.00 90.31 94 ALA A N 1
ATOM 665 C CA . ALA A 1 94 ? -4.481 3.616 7.126 1.00 90.31 94 ALA A CA 1
ATOM 666 C C . ALA A 1 94 ? -4.500 3.798 5.610 1.00 90.31 94 ALA A C 1
ATOM 668 O O . ALA A 1 94 ? -5.374 3.272 4.922 1.00 90.31 94 ALA A O 1
ATOM 669 N N . SER A 1 95 ? -3.550 4.561 5.082 1.00 91.81 95 SER A N 1
ATOM 670 C CA . SER A 1 95 ? -3.336 4.675 3.642 1.00 91.81 95 SER A CA 1
ATOM 671 C C . SER A 1 95 ? -1.854 4.571 3.348 1.00 91.81 95 SER A C 1
ATOM 673 O O . SER A 1 95 ? -1.061 5.283 3.957 1.00 91.81 95 SER A O 1
ATOM 675 N N . PHE A 1 96 ? -1.485 3.659 2.458 1.00 93.56 96 PHE A N 1
ATOM 676 C CA . PHE A 1 96 ? -0.090 3.330 2.196 1.00 93.56 96 PHE A CA 1
ATOM 677 C C . PHE A 1 96 ? 0.075 2.770 0.783 1.00 93.56 96 PHE A C 1
ATOM 679 O O . PHE A 1 96 ? -0.840 2.128 0.254 1.00 93.56 96 PHE A O 1
ATOM 686 N N . PRO A 1 97 ? 1.241 2.976 0.156 1.00 95.44 97 PRO A N 1
ATOM 687 C CA . PRO A 1 97 ? 1.576 2.261 -1.057 1.00 95.44 97 PRO A CA 1
ATOM 688 C C . PRO A 1 97 ? 1.962 0.820 -0.718 1.00 95.44 97 PRO A C 1
ATOM 690 O O . PRO A 1 97 ? 2.532 0.548 0.340 1.00 95.44 97 PRO A O 1
ATOM 693 N N . PHE A 1 98 ? 1.687 -0.105 -1.630 1.00 95.75 98 PHE A N 1
ATOM 694 C CA . PHE A 1 98 ? 2.028 -1.510 -1.455 1.00 95.75 98 PHE A CA 1
ATOM 695 C C . PHE A 1 98 ? 2.722 -2.092 -2.684 1.00 95.75 98 PHE A C 1
ATOM 697 O O . PHE A 1 98 ? 2.472 -1.699 -3.827 1.00 95.75 98 PHE A O 1
ATOM 704 N N . LYS A 1 99 ? 3.566 -3.086 -2.423 1.00 96.19 99 LYS A N 1
ATOM 705 C CA . LYS A 1 99 ? 4.165 -3.979 -3.408 1.00 96.19 99 LYS A CA 1
ATOM 706 C C . LYS A 1 99 ? 3.791 -5.411 -3.052 1.00 96.19 99 LYS A C 1
ATOM 708 O O . LYS A 1 99 ? 4.084 -5.860 -1.948 1.00 96.19 99 LYS A O 1
ATOM 713 N N . ILE A 1 100 ? 3.205 -6.131 -3.998 1.00 95.56 100 ILE A N 1
ATOM 714 C CA . ILE A 1 100 ? 2.922 -7.562 -3.882 1.00 95.56 100 ILE A CA 1
ATOM 715 C C . ILE A 1 100 ? 3.936 -8.333 -4.721 1.00 95.56 100 ILE A C 1
ATOM 717 O O . ILE A 1 100 ? 4.191 -7.984 -5.874 1.00 95.56 100 ILE A O 1
ATOM 721 N N . THR A 1 101 ? 4.532 -9.373 -4.147 1.00 94.12 101 THR A N 1
ATOM 722 C CA . THR A 1 101 ? 5.411 -10.322 -4.846 1.00 94.12 101 THR A CA 1
ATOM 723 C C . THR A 1 101 ? 5.050 -11.730 -4.384 1.00 94.12 101 THR A C 1
ATOM 725 O O . THR A 1 101 ? 5.259 -12.061 -3.216 1.00 94.12 101 THR A O 1
ATOM 728 N N . GLY A 1 102 ? 4.468 -12.538 -5.277 1.00 89.19 102 GLY A N 1
ATOM 729 C CA . GLY A 1 102 ? 3.755 -13.753 -4.865 1.00 89.19 102 GLY A CA 1
ATOM 730 C C . GLY A 1 102 ? 2.639 -13.397 -3.877 1.00 89.19 102 GLY A C 1
ATOM 731 O O . GLY A 1 102 ? 1.853 -12.498 -4.156 1.00 89.19 102 GLY A O 1
ATOM 732 N N . ASP A 1 103 ? 2.652 -14.021 -2.700 1.00 89.44 103 ASP A N 1
ATOM 733 C CA . ASP A 1 103 ? 1.678 -13.776 -1.622 1.00 89.44 103 ASP A CA 1
ATOM 734 C C . ASP A 1 103 ? 2.181 -12.778 -0.560 1.00 89.44 103 ASP A C 1
ATOM 736 O O . ASP A 1 103 ? 1.564 -12.588 0.484 1.00 89.44 103 ASP A O 1
ATOM 740 N N . THR A 1 104 ? 3.343 -12.151 -0.777 1.00 93.12 104 THR A N 1
ATOM 741 C CA . THR A 1 104 ? 3.926 -11.215 0.196 1.00 93.12 104 THR A CA 1
ATOM 742 C C . THR A 1 104 ? 3.529 -9.780 -0.122 1.00 93.12 104 THR A C 1
ATOM 744 O O . THR A 1 104 ? 3.907 -9.256 -1.173 1.00 93.12 104 THR A O 1
ATOM 747 N N . VAL A 1 105 ? 2.848 -9.124 0.821 1.00 95.50 105 VAL A N 1
ATOM 748 C CA . VAL A 1 105 ? 2.570 -7.682 0.802 1.00 95.50 105 VAL A CA 1
ATOM 749 C C . VAL A 1 105 ? 3.687 -6.940 1.534 1.00 95.50 105 VAL A C 1
ATOM 751 O O . VAL A 1 105 ? 3.992 -7.231 2.687 1.00 95.50 105 VAL A O 1
ATOM 754 N N . GLN A 1 106 ? 4.299 -5.965 0.870 1.00 95.19 106 GLN A N 1
ATOM 755 C CA . GLN A 1 106 ? 5.293 -5.067 1.455 1.00 95.19 106 GLN A CA 1
ATOM 756 C C . GLN A 1 106 ? 4.789 -3.628 1.377 1.00 95.19 106 GLN A C 1
ATOM 758 O O . GLN A 1 106 ? 4.267 -3.207 0.343 1.00 95.19 106 GLN A O 1
ATOM 763 N N . LYS A 1 107 ? 5.007 -2.859 2.444 1.00 94.25 107 LYS A N 1
ATOM 764 C CA . LYS A 1 107 ? 4.758 -1.415 2.510 1.00 94.25 107 LYS A CA 1
ATOM 765 C C . LYS A 1 107 ? 6.007 -0.701 3.042 1.00 94.25 107 LYS A C 1
ATOM 767 O O . LYS A 1 107 ? 6.748 -1.324 3.803 1.00 94.25 107 LYS A O 1
ATOM 772 N N . PRO A 1 108 ? 6.257 0.555 2.644 1.00 94.00 108 PRO A N 1
ATOM 773 C CA . PRO A 1 108 ? 7.328 1.349 3.234 1.00 94.00 108 PRO A CA 1
ATOM 774 C C . PRO A 1 108 ? 7.045 1.619 4.714 1.00 94.00 108 PRO A C 1
ATOM 776 O O . PRO A 1 108 ? 5.885 1.631 5.137 1.00 94.00 108 PRO A O 1
ATOM 779 N N . GLU A 1 109 ? 8.098 1.860 5.491 1.00 90.69 109 GLU A N 1
ATOM 780 C CA . GLU A 1 109 ? 7.947 2.332 6.866 1.00 90.69 109 GLU A CA 1
ATOM 781 C C . GLU A 1 109 ? 7.411 3.772 6.909 1.00 90.69 109 GLU A C 1
ATOM 783 O O . GLU A 1 109 ? 7.575 4.559 5.973 1.00 90.69 109 GLU A O 1
ATOM 788 N N . ASP A 1 110 ? 6.779 4.136 8.023 1.00 86.44 110 ASP A N 1
ATOM 789 C CA . ASP A 1 110 ? 6.300 5.496 8.257 1.00 86.44 110 ASP A CA 1
ATOM 790 C C . ASP A 1 110 ? 7.444 6.467 8.622 1.00 86.44 110 ASP A C 1
ATOM 792 O O . ASP A 1 110 ? 8.543 6.083 9.035 1.00 86.44 110 ASP A O 1
ATOM 796 N N . GLY A 1 111 ? 7.171 7.771 8.520 1.00 86.75 111 GLY A N 1
ATOM 797 C CA . GLY A 1 111 ? 8.086 8.830 8.962 1.00 86.75 111 GLY A CA 1
ATOM 798 C C . GLY A 1 111 ? 9.276 9.054 8.024 1.00 86.75 111 GLY A C 1
ATOM 799 O O . GLY A 1 111 ? 9.143 8.983 6.804 1.00 86.75 111 GLY A O 1
ATOM 800 N N . ASP A 1 112 ? 10.453 9.345 8.587 1.00 88.50 112 ASP A N 1
ATOM 801 C CA . ASP A 1 112 ? 11.651 9.749 7.823 1.00 88.50 112 ASP A CA 1
ATOM 802 C C . ASP A 1 112 ? 12.172 8.658 6.867 1.00 88.50 112 ASP A C 1
ATOM 804 O O . ASP A 1 112 ? 12.956 8.936 5.955 1.00 88.50 112 ASP A O 1
ATOM 808 N N . ARG A 1 113 ? 11.749 7.405 7.074 1.00 91.69 113 ARG A N 1
ATOM 809 C CA . ARG A 1 113 ? 12.107 6.251 6.240 1.00 91.69 113 ARG A CA 1
ATOM 810 C C . ARG A 1 113 ? 11.225 6.096 5.006 1.00 91.69 113 ARG A C 1
ATOM 812 O O . ARG A 1 113 ? 11.689 5.510 4.031 1.00 91.69 113 ARG A O 1
ATOM 819 N N . TYR A 1 114 ? 10.037 6.700 4.999 1.00 90.62 114 TYR A N 1
ATOM 820 C CA . TYR A 1 114 ? 9.026 6.501 3.962 1.00 90.62 114 TYR A CA 1
ATOM 821 C C . TYR A 1 114 ? 9.564 6.715 2.545 1.00 90.62 114 TYR A C 1
ATOM 823 O O . TYR A 1 114 ? 9.502 5.816 1.712 1.00 90.62 114 TYR A O 1
ATOM 831 N N . LEU A 1 115 ? 10.134 7.893 2.264 1.00 92.12 115 LEU A N 1
ATOM 832 C CA . LEU A 1 115 ? 10.597 8.226 0.910 1.00 92.12 115 LEU A CA 1
ATOM 833 C C . LEU A 1 115 ? 11.728 7.308 0.446 1.00 92.12 115 LEU A C 1
ATOM 835 O O . LEU A 1 115 ? 11.764 6.908 -0.714 1.00 92.12 115 LEU A O 1
ATOM 839 N N . LYS A 1 116 ? 12.630 6.952 1.364 1.00 93.88 116 LYS A N 1
ATOM 840 C CA . LYS A 1 116 ? 13.732 6.043 1.067 1.00 93.88 116 LYS A CA 1
ATOM 841 C C . LYS A 1 116 ? 13.201 4.665 0.676 1.00 93.88 116 LYS A C 1
ATOM 843 O O . LYS A 1 116 ? 13.596 4.137 -0.358 1.00 93.88 116 LYS A O 1
ATOM 848 N N . ASP A 1 117 ? 12.304 4.109 1.479 1.00 94.94 117 ASP A N 1
ATOM 849 C CA . ASP A 1 117 ? 11.757 2.779 1.233 1.00 94.94 117 ASP A CA 1
ATOM 850 C C . ASP A 1 117 ? 10.887 2.775 -0.039 1.00 94.94 117 ASP A C 1
ATOM 852 O O . ASP A 1 117 ? 10.951 1.833 -0.826 1.00 94.94 117 ASP A O 1
ATOM 856 N N . VAL A 1 118 ? 10.155 3.863 -0.324 1.00 94.31 118 VAL A N 1
ATOM 857 C CA . VAL A 1 118 ? 9.451 4.037 -1.606 1.00 94.31 118 VAL A CA 1
ATOM 858 C C . VAL A 1 118 ? 10.425 3.952 -2.785 1.00 94.31 118 VAL A C 1
ATOM 860 O O . VAL A 1 118 ? 10.152 3.240 -3.751 1.00 94.31 118 VAL A O 1
ATOM 863 N N . HIS A 1 119 ? 11.570 4.635 -2.713 1.00 94.69 119 HIS A N 1
ATOM 864 C CA . HIS A 1 119 ? 12.558 4.616 -3.797 1.00 94.69 119 HIS A CA 1
ATOM 865 C C . HIS A 1 119 ? 13.269 3.263 -3.947 1.00 94.69 119 HIS A C 1
ATOM 867 O O . HIS A 1 119 ? 13.650 2.893 -5.055 1.00 94.69 119 HIS A O 1
ATOM 873 N N . GLU A 1 120 ? 13.421 2.496 -2.865 1.00 94.62 120 GLU A N 1
ATOM 874 C CA . GLU A 1 120 ? 14.003 1.147 -2.905 1.00 94.62 120 GLU A CA 1
ATOM 875 C C . GLU A 1 120 ? 13.010 0.085 -3.409 1.00 94.62 120 GLU A C 1
ATOM 877 O O . GLU A 1 120 ? 13.388 -0.855 -4.114 1.00 94.62 120 GLU A O 1
ATOM 882 N N . MET A 1 121 ? 11.733 0.206 -3.043 1.00 94.06 121 MET A N 1
ATOM 883 C CA . MET A 1 121 ? 10.727 -0.826 -3.297 1.00 94.06 121 MET A CA 1
ATOM 884 C C . MET A 1 121 ? 10.026 -0.677 -4.647 1.00 94.06 121 MET A C 1
ATOM 886 O O . MET A 1 121 ? 9.665 -1.696 -5.251 1.00 94.06 121 MET A O 1
ATOM 890 N N . PHE A 1 122 ? 9.801 0.560 -5.093 1.00 94.38 122 PHE A N 1
ATOM 891 C CA . PHE A 1 122 ? 8.983 0.883 -6.258 1.00 94.38 122 PHE A CA 1
ATOM 892 C C . PHE A 1 122 ? 9.851 1.342 -7.431 1.00 94.38 122 PHE A C 1
ATOM 894 O O . PHE A 1 122 ? 10.903 1.947 -7.225 1.00 94.38 122 PHE A O 1
ATOM 901 N N . PRO A 1 123 ? 9.419 1.090 -8.675 1.00 93.00 123 PRO A N 1
ATOM 902 C CA . PRO A 1 123 ? 10.118 1.600 -9.845 1.00 93.00 123 PRO A CA 1
ATOM 903 C C . PRO A 1 123 ? 10.028 3.134 -9.922 1.00 93.00 123 PRO A C 1
ATOM 905 O O . PRO A 1 123 ? 9.027 3.730 -9.517 1.00 93.00 123 PRO A O 1
ATOM 908 N N . GLU A 1 124 ? 11.077 3.756 -10.468 1.00 93.62 124 GLU A N 1
ATOM 909 C CA . GLU A 1 124 ? 11.268 5.216 -10.495 1.00 93.62 124 GLU A CA 1
ATOM 910 C C . GLU A 1 124 ? 10.098 5.990 -11.096 1.00 93.62 124 GLU A C 1
ATOM 912 O O . GLU A 1 124 ? 9.706 7.048 -10.602 1.00 93.62 124 GLU A O 1
ATOM 917 N N . ASP A 1 125 ? 9.476 5.423 -12.122 1.00 91.62 125 ASP A N 1
ATOM 918 C CA . ASP A 1 125 ? 8.356 6.047 -12.808 1.00 91.62 125 ASP A CA 1
ATOM 919 C C . ASP A 1 125 ? 7.105 6.210 -11.920 1.00 91.62 125 ASP A C 1
ATOM 921 O O . ASP A 1 125 ? 6.273 7.077 -12.188 1.00 91.62 125 ASP A O 1
ATOM 925 N N . LEU A 1 126 ? 6.997 5.444 -10.825 1.00 92.38 126 LEU A N 1
ATOM 926 C CA . LEU A 1 126 ? 5.898 5.545 -9.862 1.00 92.38 126 LEU A CA 1
ATOM 927 C C . LEU A 1 126 ? 6.190 6.494 -8.690 1.00 92.38 126 LEU A C 1
ATOM 929 O O . LEU A 1 126 ? 5.246 6.921 -8.023 1.00 92.38 126 LEU A O 1
ATOM 933 N N . TRP A 1 127 ? 7.449 6.873 -8.435 1.00 93.19 127 TRP A N 1
ATOM 934 C CA . TRP A 1 127 ? 7.817 7.663 -7.247 1.00 93.19 127 TRP A CA 1
ATOM 935 C C . TRP A 1 127 ? 7.034 8.969 -7.154 1.00 93.19 127 TRP A C 1
ATOM 937 O O . TRP A 1 127 ? 6.452 9.278 -6.117 1.00 93.19 127 TRP A O 1
ATOM 947 N N . SER A 1 128 ? 6.935 9.703 -8.264 1.00 89.69 128 SER A N 1
ATOM 948 C CA . SER A 1 128 ? 6.221 10.984 -8.292 1.00 89.69 128 SER A CA 1
ATOM 949 C C . SER A 1 128 ? 4.741 10.844 -7.927 1.00 89.69 128 SER A C 1
ATOM 951 O O . SER A 1 128 ? 4.213 11.702 -7.220 1.00 89.69 128 SER A O 1
ATOM 953 N N . ALA A 1 129 ? 4.071 9.781 -8.382 1.00 88.25 129 ALA A N 1
ATOM 954 C CA . ALA A 1 129 ? 2.663 9.536 -8.073 1.00 88.25 129 ALA A CA 1
ATOM 955 C C . ALA A 1 129 ? 2.470 9.173 -6.591 1.00 88.25 129 ALA A C 1
ATOM 957 O O . ALA A 1 129 ? 1.591 9.721 -5.923 1.00 88.25 129 ALA A O 1
ATOM 958 N N . LEU A 1 130 ? 3.340 8.310 -6.057 1.00 90.44 130 LEU A N 1
ATOM 959 C CA . LEU A 1 130 ? 3.312 7.878 -4.658 1.00 90.44 130 LEU A CA 1
ATOM 960 C C . LEU A 1 130 ? 3.605 9.022 -3.688 1.00 90.44 130 LEU A C 1
ATOM 962 O O . LEU A 1 130 ? 2.938 9.167 -2.665 1.00 90.44 130 LEU A O 1
ATOM 966 N N . GLU A 1 131 ? 4.578 9.866 -4.018 1.00 88.25 131 GLU A N 1
ATOM 967 C CA . GLU A 1 131 ? 4.906 11.043 -3.224 1.00 88.25 131 GLU A CA 1
ATOM 968 C C . GLU A 1 131 ? 3.792 12.089 -3.242 1.00 88.25 131 GLU A C 1
ATOM 970 O O . GLU A 1 131 ? 3.512 12.706 -2.216 1.00 88.25 131 GLU A O 1
ATOM 975 N N . GLN A 1 132 ? 3.156 12.313 -4.397 1.00 86.50 132 GLN A N 1
ATOM 976 C CA . GLN A 1 132 ? 2.008 13.216 -4.488 1.00 86.50 132 GLN A CA 1
ATOM 977 C C . GLN A 1 132 ? 0.863 12.726 -3.607 1.00 86.50 132 GLN A C 1
ATOM 979 O O . GLN A 1 132 ? 0.339 13.507 -2.818 1.00 86.50 132 GLN A O 1
ATOM 984 N N . ARG A 1 133 ? 0.534 11.432 -3.677 1.00 85.06 133 ARG A N 1
ATOM 985 C CA . ARG A 1 133 ? -0.551 10.854 -2.882 1.00 85.06 133 ARG A CA 1
ATOM 986 C C . ARG A 1 133 ? -0.251 10.842 -1.384 1.00 85.06 133 ARG A C 1
ATOM 988 O O . ARG A 1 133 ? -1.136 11.141 -0.593 1.00 85.06 133 ARG A O 1
ATOM 995 N N . HIS A 1 134 ? 0.998 10.589 -0.994 1.00 83.50 134 HIS A N 1
ATOM 996 C CA . HIS A 1 134 ? 1.433 10.703 0.400 1.00 83.50 134 HIS A CA 1
ATOM 997 C C . HIS A 1 134 ? 1.319 12.134 0.942 1.00 83.50 134 HIS A C 1
ATOM 999 O O . HIS A 1 134 ? 0.896 12.335 2.076 1.00 83.50 134 HIS A O 1
ATOM 1005 N N . ARG A 1 135 ? 1.688 13.137 0.132 1.00 81.75 135 ARG A N 1
ATOM 1006 C CA . ARG A 1 135 ? 1.614 14.557 0.513 1.00 81.75 135 ARG A CA 1
ATOM 1007 C C . ARG A 1 135 ? 0.195 15.132 0.475 1.00 81.75 135 ARG A C 1
ATOM 1009 O O . ARG A 1 135 ? -0.001 16.227 0.998 1.00 81.75 135 ARG A O 1
ATOM 1016 N N . GLY A 1 136 ? -0.762 14.452 -0.153 1.00 60.50 136 GLY A N 1
ATOM 1017 C CA . GLY A 1 136 ? -2.114 14.972 -0.304 1.00 60.50 136 GLY A CA 1
ATOM 1018 C C . GLY A 1 136 ? -3.070 14.012 -1.001 1.00 60.50 136 GLY A C 1
ATOM 1019 O O . GLY A 1 136 ? -3.171 14.003 -2.229 1.00 60.50 136 GLY A O 1
ATOM 1020 N N . ALA A 1 137 ? -3.817 13.280 -0.177 1.00 45.28 137 ALA A N 1
ATOM 1021 C CA . ALA A 1 137 ? -5.273 13.380 -0.199 1.00 45.28 137 ALA A CA 1
ATOM 1022 C C . ALA A 1 137 ? -5.696 14.497 0.771 1.00 45.28 137 ALA A C 1
ATOM 1024 O O . ALA A 1 137 ? -5.037 14.618 1.830 1.00 45.28 137 ALA A O 1
#

Radius of gyration: 27.92 Å; chains: 1; bounding box: 92×42×66 Å

Secondary structure (DSSP, 8-state):
-----------------------------------PPPHHHHHHHHHHHHHHS---SS-EEEEEEEEE-SS-EEEEEEEEEEESSSSS-EEEEEEEEEEEETTEEE-PPSGGGHHHHHHHHS-HHHHHHHHHHHH--

pLDDT: mean 77.36, std 20.03, range [37.31, 96.19]

Foldseek 3Di:
DDDDDDDDDDDDDDDDDDDPPPPDPPPPDCPPDPPDPDPVRLVLVQVLCQVAVDPAPGKRKDWDWPDDDPFKTKTKIKIWDFDDDDPDTDIDIDIFIWIDGPSDIDTFDDDPRRLVVCPVRDDPVCSVVRVVVVVHD

Sequence (137 aa):
MDSVGQTIKRIGFSALSVLVLACGTTACGAASEPDALADDQQQAIVDLVQDHGTDFTAPSCQVEVFRIGDPATFGWATCTETQGPGPAPATQAASFPFKITGDTVQKPEDGDRYLKDVHEMFPEDLWSALEQRHRGA